Protein AF-A0AAW5XSV8-F1 (afdb_monomer_lite)

Secondary structure (DSSP, 8-state):
---------HHHHHHHHHHHHHHHHHHHHHH-SS--HHHHHHHHHHHHHHHHHHHHHHHH---HHHHHHHHHTSPPHHHHHHHHHTHHHHHTT-HHHHHHHHHHHHHHHHHHHHHHHHHHHHHHHHHHT-----

Foldseek 3Di:
DDPPQQDDDPLLVVLLVLLVQLVVLVVVCVVDPDDDVVSVVSNVVSLVVNLVSLVVCCVVPPQVLLVVLSVQLDDDPVLVVLCVVCVVVVVVVDVVSVVSVVVSVVSNVVSSVSNSVVSVVCNVCSSVVNHPDD

Sequence (134 aa):
MTNQTVKLTTQENKLRELCSILTNLKIVQAELPSEVAELEDAIKSTTGLIFEEVLPLKYECSDSVILDCIADLSPTEEETKYMLAHGDDLENKTPDAMNHFNLMHDRITQSIDDFLVEYEGYCVDKLEGNLRIG

pLDDT: mean 86.5, std 11.08, range [41.19, 97.81]

Radius of gyration: 17.57 Å; chains: 1; bounding box: 46×33×49 Å

Structure (mmCIF, N/CA/C/O backbone):
data_AF-A0AAW5XSV8-F1
#
_entry.id   AF-A0AAW5XSV8-F1
#
loop_
_atom_site.group_PDB
_atom_site.id
_atom_site.type_symbol
_atom_site.label_atom_id
_atom_site.label_alt_id
_atom_site.label_comp_id
_atom_site.label_asym_id
_atom_site.label_entity_id
_atom_site.label_seq_id
_atom_site.pdbx_PDB_ins_code
_atom_site.Cartn_x
_atom_site.Cartn_y
_atom_site.Cartn_z
_atom_site.occupancy
_atom_site.B_iso_or_equiv
_atom_site.auth_seq_id
_atom_site.auth_comp_id
_atom_site.auth_asym_id
_atom_site.auth_atom_id
_atom_site.pdbx_PDB_model_num
ATOM 1 N N . MET A 1 1 ? -23.731 0.338 29.673 1.00 41.22 1 MET A N 1
ATOM 2 C CA . MET A 1 1 ? -22.530 -0.048 28.910 1.00 41.22 1 MET A CA 1
ATOM 3 C C . MET A 1 1 ? -21.857 1.246 28.513 1.00 41.22 1 MET A C 1
ATOM 5 O O . MET A 1 1 ? -22.513 2.093 27.924 1.00 41.22 1 MET A O 1
ATOM 9 N N . THR A 1 2 ? -20.642 1.491 28.990 1.00 41.19 2 THR A N 1
ATOM 10 C CA . THR A 1 2 ? -19.893 2.703 28.647 1.00 41.19 2 THR A CA 1
ATOM 11 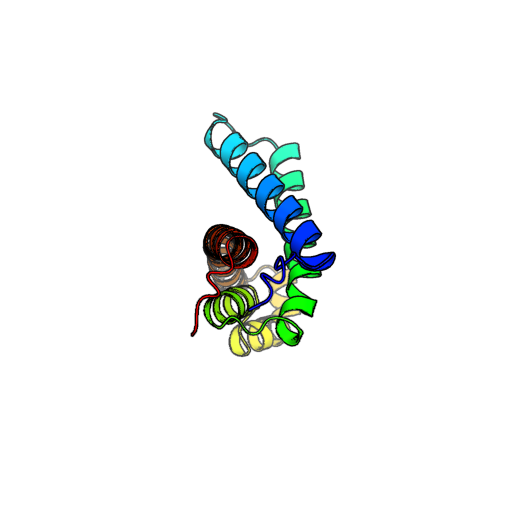C C . THR A 1 2 ? -19.551 2.643 27.166 1.00 41.19 2 THR A C 1
ATOM 13 O O . THR A 1 2 ? -18.829 1.733 26.769 1.00 41.19 2 THR A O 1
ATOM 16 N N . ASN A 1 3 ? -20.068 3.588 26.376 1.00 45.84 3 ASN A N 1
ATOM 17 C CA . ASN A 1 3 ? -19.559 3.890 25.040 1.00 45.84 3 ASN A CA 1
ATOM 18 C C . ASN A 1 3 ? -18.086 4.282 25.199 1.00 45.84 3 ASN A C 1
ATOM 20 O O . ASN A 1 3 ? -17.769 5.449 25.430 1.00 45.84 3 ASN A O 1
ATOM 24 N N . GLN A 1 4 ? -17.185 3.301 25.172 1.00 52.31 4 GLN A N 1
ATOM 25 C CA . GLN A 1 4 ? -15.776 3.577 24.973 1.00 52.31 4 GLN A CA 1
ATOM 26 C C . GLN A 1 4 ? -15.673 4.100 23.550 1.00 52.31 4 GLN A C 1
ATOM 28 O O . GLN A 1 4 ? -15.924 3.370 22.599 1.00 52.31 4 GLN A O 1
ATOM 33 N N . THR A 1 5 ? -15.384 5.391 23.414 1.00 55.69 5 THR A N 1
ATOM 34 C CA . THR A 1 5 ? -15.010 5.977 22.132 1.00 55.69 5 THR A CA 1
ATOM 35 C C . THR A 1 5 ? -13.781 5.218 21.652 1.00 55.69 5 THR A C 1
ATOM 37 O O . THR A 1 5 ? -12.691 5.405 22.198 1.00 55.69 5 THR A O 1
ATOM 40 N N . VAL A 1 6 ? -13.967 4.306 20.701 1.00 72.88 6 VAL A N 1
ATOM 41 C CA . VAL A 1 6 ? -12.860 3.598 20.073 1.00 72.88 6 VAL A CA 1
ATOM 42 C C . VAL A 1 6 ? -12.097 4.646 19.269 1.00 72.88 6 VAL A C 1
ATOM 44 O O . VAL A 1 6 ? -12.670 5.383 18.469 1.00 72.88 6 VAL A O 1
ATOM 47 N N . LYS A 1 7 ? -10.813 4.808 19.582 1.00 83.56 7 LYS A N 1
ATOM 48 C CA . LYS A 1 7 ? -9.927 5.762 18.914 1.00 83.56 7 LYS A CA 1
ATOM 49 C C . LYS A 1 7 ? -8.893 4.986 18.119 1.00 83.56 7 LYS A C 1
ATOM 51 O O . LYS A 1 7 ? -8.454 3.924 18.557 1.00 83.56 7 LYS A O 1
ATOM 56 N N . LEU A 1 8 ? -8.493 5.556 16.990 1.00 87.06 8 LEU A N 1
ATOM 57 C CA . LEU A 1 8 ? -7.317 5.099 16.264 1.00 87.06 8 LEU A CA 1
ATOM 58 C C . LEU A 1 8 ? -6.065 5.325 17.121 1.00 87.06 8 LEU A C 1
ATOM 60 O O . LEU A 1 8 ? -5.958 6.345 17.815 1.00 87.06 8 LEU A O 1
ATOM 64 N N . THR A 1 9 ? -5.122 4.389 17.070 1.00 88.62 9 THR A N 1
ATOM 65 C CA . THR A 1 9 ? -3.791 4.568 17.660 1.00 88.62 9 THR A CA 1
ATOM 66 C C . THR A 1 9 ? -3.015 5.654 16.909 1.00 88.62 9 THR A C 1
ATOM 68 O O . THR A 1 9 ? -3.403 6.099 15.826 1.00 88.62 9 THR A O 1
ATOM 71 N N . THR A 1 10 ? -1.900 6.125 17.471 1.00 89.75 10 THR A N 1
ATOM 72 C CA . THR A 1 10 ? -1.024 7.087 16.778 1.00 89.75 10 THR A CA 1
ATOM 73 C C . THR A 1 10 ? -0.548 6.542 15.432 1.00 89.75 10 THR A C 1
ATOM 75 O O . THR A 1 10 ? -0.588 7.260 14.437 1.00 89.75 10 THR A O 1
ATOM 78 N N . GLN A 1 11 ? -0.149 5.270 15.397 1.00 89.88 11 GLN A N 1
ATOM 79 C CA . GLN A 1 11 ? 0.281 4.597 14.176 1.00 89.88 11 GLN A CA 1
ATOM 80 C C . GLN A 1 11 ? -0.864 4.470 13.172 1.00 89.88 11 GLN A C 1
ATOM 82 O O . GLN A 1 11 ? -0.688 4.786 12.001 1.00 89.88 11 GLN A O 1
ATOM 87 N N . GLU A 1 12 ? -2.064 4.102 13.629 1.00 90.44 12 GLU A N 1
ATOM 88 C CA . GLU A 1 12 ? -3.212 3.978 12.734 1.00 90.44 12 GLU A CA 1
ATOM 89 C C . GLU A 1 12 ? -3.604 5.310 12.092 1.00 90.44 12 GLU A C 1
ATOM 91 O O . GLU A 1 12 ? -3.940 5.345 10.909 1.00 90.44 12 GLU A O 1
ATOM 96 N N . ASN A 1 13 ? -3.531 6.407 12.856 1.00 91.69 13 ASN A N 1
ATOM 97 C CA . ASN A 1 13 ? -3.750 7.752 12.325 1.00 91.69 13 ASN A CA 1
ATOM 98 C C . ASN A 1 13 ? -2.682 8.128 11.295 1.00 91.69 13 ASN A C 1
ATOM 100 O O . ASN A 1 13 ? -3.031 8.609 10.221 1.00 91.69 13 ASN A O 1
ATOM 104 N N . LYS A 1 14 ? -1.402 7.873 11.592 1.00 94.00 14 LYS A N 1
ATOM 105 C CA . LYS A 1 14 ? -0.302 8.158 10.664 1.00 94.00 14 LYS A CA 1
ATOM 106 C C . LYS A 1 14 ? -0.465 7.385 9.357 1.00 94.00 14 LYS A C 1
ATOM 108 O O . LYS A 1 14 ? -0.358 7.966 8.281 1.00 94.00 14 LYS A O 1
ATOM 113 N N . LEU A 1 15 ? -0.785 6.097 9.443 1.00 94.12 15 LEU A N 1
ATOM 114 C CA . LEU A 1 15 ? -1.017 5.278 8.262 1.00 94.12 15 LEU A CA 1
ATOM 115 C C . LEU A 1 15 ? -2.253 5.742 7.484 1.00 94.12 15 LEU A C 1
ATOM 117 O O . LEU A 1 15 ? -2.201 5.847 6.266 1.00 94.12 15 LEU A O 1
ATOM 121 N N . ARG A 1 16 ? -3.336 6.118 8.173 1.00 94.12 16 ARG A N 1
ATOM 122 C CA . ARG A 1 16 ? -4.536 6.669 7.528 1.00 94.12 16 ARG A CA 1
ATOM 123 C C . ARG A 1 16 ? -4.235 7.956 6.755 1.00 94.12 16 ARG A C 1
ATOM 125 O O . ARG A 1 16 ? -4.754 8.141 5.657 1.00 94.12 16 ARG A O 1
ATOM 132 N N . GLU A 1 17 ? -3.410 8.840 7.312 1.00 96.12 17 GLU A N 1
ATOM 133 C CA . GLU A 1 17 ? -2.956 10.056 6.627 1.00 96.12 17 GLU A CA 1
ATOM 134 C C . GLU A 1 17 ? -2.135 9.720 5.376 1.00 96.12 17 GLU A C 1
ATOM 136 O O . GLU A 1 17 ? -2.396 10.279 4.311 1.00 96.12 17 GLU A O 1
ATOM 141 N N . LEU A 1 18 ? -1.199 8.771 5.471 1.00 97.31 18 LEU A N 1
ATOM 142 C CA . LEU A 1 18 ? -0.401 8.316 4.330 1.00 97.31 18 LEU A CA 1
ATOM 143 C C . LEU A 1 18 ? -1.260 7.678 3.231 1.00 97.31 18 LEU A C 1
ATOM 145 O O . LEU A 1 18 ? -1.073 8.010 2.062 1.00 97.31 18 LEU A O 1
ATOM 149 N N . CYS A 1 19 ? -2.230 6.830 3.588 1.00 96.38 19 CYS A N 1
ATOM 150 C CA . CYS A 1 19 ? -3.174 6.249 2.632 1.00 96.38 19 CYS A CA 1
ATOM 151 C C . CYS A 1 19 ? -3.969 7.343 1.909 1.00 96.38 19 CYS A C 1
ATOM 153 O O . CYS A 1 19 ? -4.061 7.331 0.686 1.00 96.38 19 CYS A O 1
ATOM 155 N N . SER A 1 20 ? -4.470 8.344 2.642 1.00 96.31 20 SER A N 1
ATOM 156 C CA . SER A 1 20 ? -5.169 9.491 2.048 1.00 96.31 20 SER A CA 1
ATOM 157 C C . SER A 1 20 ? -4.278 10.285 1.085 1.00 96.31 20 SER A C 1
ATOM 159 O O . SER A 1 20 ? -4.715 10.663 -0.003 1.00 96.31 20 SER A O 1
ATOM 161 N N . ILE A 1 21 ? -3.009 10.513 1.442 1.00 97.81 21 ILE A N 1
ATOM 162 C CA . ILE A 1 21 ? -2.041 11.171 0.554 1.00 97.81 21 ILE A CA 1
ATOM 163 C C . ILE A 1 21 ? -1.839 10.342 -0.718 1.00 97.81 21 ILE A C 1
ATOM 165 O O . ILE A 1 21 ? -1.961 10.893 -1.810 1.00 97.81 21 ILE A O 1
ATOM 169 N N . LEU A 1 22 ? -1.583 9.035 -0.597 1.00 97.50 22 LEU A N 1
ATOM 170 C CA . LEU A 1 22 ? -1.340 8.171 -1.752 1.00 97.50 22 LEU A CA 1
ATOM 171 C C . LEU A 1 22 ? -2.554 8.112 -2.685 1.00 97.50 22 LEU A C 1
ATOM 173 O O . LEU A 1 22 ? -2.390 8.278 -3.893 1.00 97.50 22 LEU A O 1
ATOM 177 N N . THR A 1 23 ? -3.764 7.958 -2.141 1.00 96.38 23 THR A N 1
ATOM 178 C CA . THR A 1 23 ? -5.007 7.981 -2.925 1.00 96.38 23 THR A CA 1
ATOM 179 C C . THR A 1 23 ? -5.137 9.281 -3.717 1.00 96.38 23 THR A C 1
ATOM 181 O O . THR A 1 23 ? -5.399 9.250 -4.917 1.00 96.38 23 THR A O 1
ATOM 184 N N . ASN A 1 24 ? -4.887 10.433 -3.087 1.00 97.06 24 ASN A N 1
ATOM 185 C CA . ASN A 1 24 ? -4.947 11.724 -3.775 1.00 97.06 24 ASN A CA 1
ATOM 186 C C . ASN A 1 24 ? -3.869 11.864 -4.862 1.00 97.06 24 ASN A C 1
ATOM 188 O O . ASN A 1 24 ? -4.160 12.376 -5.941 1.00 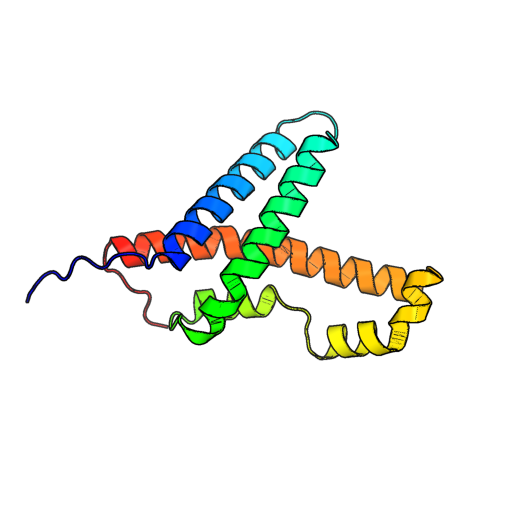97.06 24 ASN A O 1
ATOM 192 N N . LEU A 1 25 ? -2.642 11.394 -4.614 1.00 97.06 25 LEU A N 1
ATOM 193 C CA . LEU A 1 25 ? -1.577 11.402 -5.623 1.00 97.06 25 LEU A CA 1
ATOM 194 C C . LEU A 1 25 ? -1.945 10.531 -6.835 1.00 97.06 25 LEU A C 1
ATOM 196 O O . LEU A 1 25 ? -1.777 10.978 -7.968 1.00 97.06 25 LEU A O 1
ATOM 200 N N . LYS A 1 26 ? -2.503 9.333 -6.610 1.00 94.69 26 LYS A N 1
ATOM 201 C CA . LYS A 1 26 ? -2.972 8.437 -7.681 1.00 94.69 26 LYS A CA 1
ATOM 202 C C . LYS A 1 26 ? -4.143 9.031 -8.473 1.00 94.69 26 LYS A C 1
ATOM 204 O O . LYS A 1 26 ? -4.178 8.894 -9.693 1.00 94.69 26 LYS A O 1
ATOM 209 N N . ILE A 1 27 ? -5.063 9.746 -7.818 1.00 95.62 27 ILE A N 1
ATOM 210 C CA . ILE A 1 27 ? -6.134 10.490 -8.506 1.00 95.62 27 ILE A CA 1
ATOM 211 C C . ILE A 1 27 ? -5.533 11.549 -9.436 1.00 95.62 27 ILE A C 1
ATOM 213 O O . ILE A 1 27 ? -5.866 11.581 -10.617 1.00 95.62 27 ILE A O 1
ATOM 217 N N . VAL A 1 28 ? -4.601 12.368 -8.936 1.00 96.50 28 VAL A N 1
ATOM 218 C CA . VAL A 1 28 ? -3.924 13.383 -9.760 1.00 96.50 28 VAL A CA 1
ATOM 219 C C . VAL A 1 28 ? -3.179 12.733 -10.928 1.00 96.50 28 VAL A C 1
ATOM 221 O O . VAL A 1 28 ? -3.247 13.236 -12.045 1.00 96.50 28 VAL A O 1
ATOM 224 N N . GLN A 1 29 ? -2.507 11.601 -10.704 1.00 95.62 29 GLN A N 1
ATOM 225 C CA . GLN A 1 29 ? -1.806 10.855 -11.754 1.00 95.62 29 GLN A CA 1
ATOM 226 C C . GLN A 1 29 ? -2.764 10.415 -12.868 1.00 95.62 29 GLN A C 1
ATOM 228 O O . GLN A 1 29 ? -2.453 10.598 -14.042 1.00 95.62 29 GLN A O 1
ATOM 233 N N . ALA A 1 30 ? -3.943 9.898 -12.510 1.00 93.62 30 ALA A N 1
ATOM 234 C CA . ALA A 1 30 ? -4.958 9.455 -13.465 1.00 93.62 30 ALA A CA 1
ATOM 235 C C . ALA A 1 30 ? -5.592 10.606 -14.271 1.00 93.62 30 ALA A C 1
ATOM 237 O O . ALA A 1 30 ? -6.082 10.390 -15.381 1.00 93.62 30 ALA A O 1
ATOM 238 N N . GLU A 1 31 ? -5.595 11.824 -13.728 1.00 95.56 31 GLU A N 1
ATOM 239 C CA . GLU A 1 31 ? -6.138 13.018 -14.386 1.00 95.56 31 GLU A CA 1
ATOM 240 C C . GLU A 1 31 ? -5.131 13.712 -15.319 1.00 95.56 31 GLU A C 1
ATOM 242 O O . GLU A 1 31 ? -5.521 14.550 -16.141 1.00 95.56 31 GLU A O 1
ATOM 247 N N . LEU A 1 32 ? -3.839 13.382 -15.220 1.00 93.31 32 LEU A N 1
ATOM 248 C CA . LEU A 1 32 ? -2.795 14.008 -16.024 1.00 93.31 32 LEU A CA 1
ATOM 249 C C . LEU A 1 32 ? -2.651 13.346 -17.407 1.00 93.31 32 LEU A C 1
ATOM 251 O O . LEU A 1 32 ? -2.644 12.124 -17.531 1.00 93.31 32 LEU A O 1
ATOM 255 N N . PRO A 1 33 ? -2.470 14.140 -18.480 1.00 88.44 33 PRO A N 1
ATOM 256 C CA . PRO A 1 33 ? -2.344 13.621 -19.845 1.00 88.44 33 PRO A CA 1
ATOM 257 C C . PRO A 1 33 ? -0.970 13.001 -20.149 1.00 88.44 33 PRO A C 1
ATOM 259 O O . PRO A 1 33 ? -0.776 12.432 -21.223 1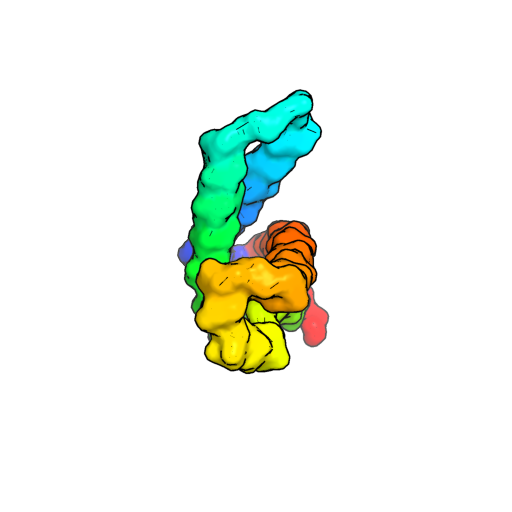.00 88.44 33 PRO A O 1
ATOM 262 N N . SER A 1 34 ? 0.000 13.166 -19.252 1.00 90.25 34 SER A N 1
ATOM 263 C CA . SER A 1 34 ? 1.372 12.683 -19.395 1.00 90.25 34 SER A CA 1
ATOM 264 C C . SER A 1 34 ? 1.992 12.439 -18.025 1.00 90.25 34 SER A C 1
ATOM 266 O O . SER A 1 34 ? 1.666 13.147 -17.073 1.00 90.25 34 SER A O 1
ATOM 268 N N . GLU A 1 35 ? 2.938 11.506 -17.961 1.00 91.00 35 GLU A N 1
ATOM 269 C CA . GLU A 1 35 ? 3.726 11.230 -16.759 1.00 91.00 35 GLU A CA 1
ATOM 270 C C . GLU A 1 35 ? 4.484 12.477 -16.276 1.00 91.00 35 GLU A C 1
ATOM 272 O O . GLU A 1 35 ? 5.056 13.233 -17.069 1.00 91.00 35 GLU A O 1
ATOM 277 N N . VAL A 1 36 ? 4.495 12.678 -14.956 1.00 95.19 36 VAL A N 1
ATOM 278 C CA . VAL A 1 36 ? 5.211 13.765 -14.274 1.00 95.19 36 VAL A CA 1
ATOM 279 C C . VAL A 1 36 ? 6.161 13.134 -13.264 1.00 95.19 36 VAL A C 1
ATOM 281 O O . VAL A 1 36 ? 5.716 12.505 -12.308 1.00 95.19 36 VAL A O 1
ATOM 284 N N . ALA A 1 37 ? 7.470 13.298 -13.467 1.00 94.81 37 ALA A N 1
ATOM 285 C CA . ALA A 1 37 ? 8.495 12.613 -12.676 1.00 94.81 37 ALA A CA 1
ATOM 286 C C . ALA A 1 37 ? 8.381 12.904 -11.171 1.00 94.81 37 ALA A C 1
ATOM 288 O O . ALA A 1 37 ? 8.480 11.994 -10.354 1.00 94.81 37 ALA A O 1
ATOM 289 N N . GLU A 1 38 ? 8.097 14.153 -10.796 1.00 95.69 38 GLU A N 1
ATOM 290 C CA . GLU A 1 38 ? 7.925 14.543 -9.396 1.00 95.69 38 GLU A CA 1
ATOM 291 C C . GLU A 1 38 ? 6.713 13.863 -8.741 1.00 95.69 38 GLU A C 1
ATOM 293 O O . GLU A 1 38 ? 6.735 13.587 -7.541 1.00 95.69 38 GLU A O 1
ATOM 298 N N . LEU A 1 39 ? 5.662 13.579 -9.518 1.00 95.94 39 LEU A N 1
ATOM 299 C CA . LEU A 1 39 ? 4.485 12.858 -9.040 1.00 95.94 39 LEU A CA 1
ATOM 300 C C . LEU A 1 39 ? 4.789 11.369 -8.853 1.00 95.94 39 LEU A C 1
ATOM 302 O O . LEU A 1 39 ? 4.424 10.808 -7.822 1.00 95.94 39 LEU A O 1
ATOM 306 N N . GLU A 1 40 ? 5.503 10.753 -9.797 1.00 94.62 40 GLU A N 1
ATOM 307 C CA . GLU A 1 40 ? 5.975 9.367 -9.671 1.00 94.62 40 GLU A CA 1
ATOM 308 C C . GLU A 1 40 ? 6.845 9.182 -8.425 1.00 94.62 40 GLU A C 1
ATOM 310 O O . GLU A 1 40 ? 6.668 8.233 -7.660 1.00 94.62 40 GLU A O 1
ATOM 315 N N . ASP A 1 41 ? 7.769 10.112 -8.187 1.00 95.69 41 ASP A N 1
ATOM 316 C CA . ASP A 1 41 ? 8.644 10.077 -7.018 1.00 95.69 41 ASP A CA 1
ATOM 317 C C . ASP A 1 41 ? 7.858 10.282 -5.716 1.00 95.69 41 ASP A C 1
ATOM 319 O O . ASP A 1 41 ? 8.131 9.607 -4.719 1.00 95.69 41 ASP A O 1
ATOM 323 N N . ALA A 1 42 ? 6.841 11.151 -5.716 1.00 97.06 42 ALA A N 1
ATOM 324 C CA . ALA A 1 42 ? 5.945 11.320 -4.574 1.00 97.06 42 ALA A CA 1
ATOM 325 C C . ALA A 1 42 ? 5.146 10.039 -4.282 1.00 97.06 42 ALA A C 1
ATOM 327 O O . ALA A 1 42 ? 5.111 9.601 -3.133 1.00 97.06 42 ALA A O 1
ATOM 328 N N . ILE A 1 43 ? 4.572 9.399 -5.307 1.00 95.50 43 ILE A N 1
ATOM 329 C CA . ILE A 1 43 ? 3.836 8.131 -5.186 1.00 95.50 43 ILE A CA 1
ATOM 330 C C . ILE A 1 43 ? 4.743 7.038 -4.618 1.00 95.50 43 ILE A C 1
ATOM 332 O O . ILE A 1 43 ? 4.372 6.376 -3.646 1.00 95.50 43 ILE A O 1
ATOM 336 N N . LYS A 1 44 ? 5.953 6.878 -5.167 1.00 93.31 44 LYS A N 1
ATOM 337 C CA . LYS A 1 44 ? 6.940 5.901 -4.679 1.00 93.31 44 LYS A CA 1
ATOM 338 C C . LYS A 1 44 ? 7.334 6.170 -3.231 1.00 93.31 44 LYS A C 1
ATOM 340 O O . LYS A 1 44 ? 7.353 5.247 -2.421 1.00 93.31 44 LYS A O 1
ATOM 345 N N . SER A 1 45 ? 7.606 7.429 -2.893 1.00 95.69 45 SER A N 1
ATOM 346 C CA . SER A 1 45 ? 7.977 7.843 -1.538 1.00 95.69 45 SER A CA 1
ATOM 347 C C . SER A 1 45 ? 6.857 7.565 -0.532 1.00 95.69 45 SER A C 1
ATOM 349 O O . SER A 1 45 ? 7.092 6.923 0.491 1.00 95.69 45 SER A O 1
ATOM 351 N N . THR A 1 46 ? 5.616 7.962 -0.834 1.00 96.81 46 THR A N 1
ATOM 352 C CA . THR A 1 46 ? 4.464 7.691 0.041 1.00 96.81 46 THR A CA 1
ATOM 353 C C . THR A 1 46 ? 4.192 6.194 0.175 1.00 96.81 46 THR A C 1
ATOM 355 O O . THR A 1 46 ? 3.931 5.729 1.281 1.00 96.81 46 THR A O 1
ATOM 358 N N . THR A 1 47 ? 4.321 5.426 -0.908 1.00 94.00 47 THR A N 1
ATOM 359 C CA . THR A 1 47 ? 4.195 3.961 -0.872 1.00 94.00 47 THR A CA 1
ATOM 360 C C . THR A 1 47 ? 5.250 3.337 0.051 1.00 94.00 47 THR A C 1
ATOM 362 O O . THR A 1 47 ? 4.920 2.498 0.885 1.00 94.00 47 THR A O 1
ATOM 365 N N . GLY A 1 48 ? 6.505 3.798 -0.021 1.00 92.44 48 GLY A N 1
ATOM 366 C CA . GLY A 1 48 ? 7.572 3.384 0.897 1.00 92.44 48 GLY A CA 1
ATOM 367 C C . GLY A 1 48 ? 7.245 3.668 2.366 1.00 92.44 48 GLY A C 1
ATOM 368 O O . GLY A 1 48 ? 7.366 2.780 3.207 1.00 92.44 48 GLY A O 1
ATOM 369 N N . LEU A 1 49 ? 6.754 4.874 2.668 1.00 95.31 49 LEU A N 1
ATOM 370 C CA . LEU A 1 49 ? 6.335 5.250 4.025 1.00 95.31 49 LEU A CA 1
ATOM 371 C C . LEU A 1 49 ? 5.166 4.395 4.536 1.00 95.31 49 LEU A C 1
ATOM 373 O O . LEU A 1 49 ? 5.121 4.070 5.720 1.00 95.31 49 LEU A O 1
ATOM 377 N N . ILE A 1 50 ? 4.231 4.006 3.664 1.00 94.38 50 ILE A N 1
ATOM 378 C CA . ILE A 1 50 ? 3.149 3.081 4.029 1.00 94.38 50 ILE A CA 1
ATOM 379 C C . ILE A 1 50 ? 3.724 1.729 4.449 1.00 94.38 50 ILE A C 1
ATOM 381 O O . ILE A 1 50 ? 3.343 1.223 5.501 1.00 94.38 50 ILE A O 1
ATOM 385 N N . PHE A 1 51 ? 4.670 1.164 3.693 1.00 91.25 51 PHE A N 1
ATOM 386 C CA . PHE A 1 51 ? 5.292 -0.110 4.065 1.00 91.25 51 PHE A CA 1
ATOM 387 C C . PHE A 1 51 ? 5.989 -0.052 5.433 1.00 91.25 51 PHE A C 1
ATOM 389 O O . PHE A 1 51 ? 5.873 -0.997 6.217 1.00 91.25 51 PHE A O 1
ATOM 396 N N . GLU A 1 52 ? 6.666 1.056 5.750 1.00 90.69 52 GLU A N 1
ATOM 397 C CA . GLU A 1 52 ? 7.292 1.262 7.063 1.00 90.69 52 GLU A CA 1
ATOM 398 C C . GLU A 1 52 ? 6.261 1.257 8.205 1.00 90.69 52 GLU A C 1
ATOM 400 O O . GLU A 1 52 ? 6.490 0.636 9.244 1.00 90.69 52 GLU A O 1
ATOM 405 N N . GLU A 1 53 ? 5.109 1.902 8.004 1.00 91.62 53 GLU A N 1
ATOM 406 C CA . GLU A 1 53 ? 4.040 2.001 9.007 1.00 91.62 53 GLU A CA 1
ATOM 407 C C . GLU A 1 53 ? 3.140 0.763 9.081 1.00 91.62 53 GLU A C 1
ATOM 409 O O . GLU A 1 53 ? 2.494 0.526 10.101 1.00 91.62 53 GLU A O 1
ATOM 414 N N . VAL A 1 54 ? 3.091 -0.049 8.028 1.00 90.62 54 VAL A N 1
ATOM 415 C CA . VAL A 1 54 ? 2.323 -1.298 7.997 1.00 90.62 54 VAL A CA 1
ATOM 416 C C . VAL A 1 54 ? 3.011 -2.397 8.808 1.00 90.62 54 VAL A C 1
ATOM 418 O O . VAL A 1 54 ? 2.342 -3.187 9.477 1.00 90.62 54 VAL A O 1
ATOM 421 N N . LEU A 1 55 ? 4.346 -2.452 8.794 1.00 85.12 55 LEU A N 1
ATOM 422 C CA . LEU A 1 55 ? 5.092 -3.552 9.407 1.00 85.12 55 LEU A CA 1
ATOM 423 C C . LEU A 1 55 ? 4.757 -3.787 10.897 1.00 85.12 55 LEU A C 1
ATOM 425 O O . LEU A 1 55 ? 4.565 -4.949 11.271 1.00 85.12 55 LEU A O 1
ATOM 429 N N . PRO A 1 56 ? 4.641 -2.759 11.762 1.00 85.38 56 PRO A N 1
ATOM 430 C CA . PRO A 1 56 ? 4.280 -2.988 13.156 1.00 85.38 56 PRO A CA 1
ATOM 431 C C . PRO A 1 56 ? 2.808 -3.402 13.331 1.00 85.38 56 PRO A C 1
ATOM 433 O O . PRO A 1 56 ? 2.507 -4.165 14.249 1.00 85.38 56 PRO A O 1
ATOM 436 N N . LEU A 1 57 ? 1.898 -3.012 12.421 1.00 82.94 57 LEU A N 1
ATOM 437 C CA . LEU A 1 57 ? 0.483 -3.407 12.500 1.00 82.94 57 LEU A CA 1
ATOM 438 C C . LEU A 1 57 ? 0.280 -4.916 12.387 1.00 82.94 57 LEU A C 1
ATOM 440 O O . LEU A 1 57 ? -0.661 -5.433 12.980 1.00 82.94 57 LEU A O 1
ATOM 444 N N . LYS A 1 58 ? 1.177 -5.644 11.717 1.00 83.31 58 LYS A N 1
ATOM 445 C CA . LYS A 1 58 ? 1.138 -7.115 11.674 1.00 83.31 58 LYS A CA 1
ATOM 446 C C . LYS A 1 58 ? 1.135 -7.761 13.068 1.00 83.31 58 LYS A C 1
ATOM 448 O O . LYS A 1 58 ? 0.651 -8.878 13.226 1.00 83.31 58 LYS A O 1
ATOM 453 N N . TYR A 1 59 ? 1.699 -7.083 14.066 1.00 82.69 59 TYR A N 1
ATOM 454 C CA . TYR A 1 59 ? 1.797 -7.579 15.440 1.00 82.69 59 TYR A CA 1
ATOM 455 C C . TYR A 1 59 ? 0.766 -6.951 16.386 1.00 82.69 59 TYR A C 1
ATOM 457 O O . TYR A 1 59 ? 0.578 -7.452 17.494 1.00 82.69 59 TYR A O 1
ATOM 465 N N . GLU A 1 60 ? 0.118 -5.862 15.970 1.00 79.38 60 GLU A N 1
ATOM 466 C CA . GLU A 1 60 ? -0.785 -5.061 16.807 1.00 79.38 60 GLU A CA 1
ATOM 467 C C . GLU A 1 60 ? -2.254 -5.151 16.375 1.00 79.38 60 GLU A C 1
ATOM 469 O O . GLU A 1 60 ? -3.154 -4.985 17.200 1.00 79.38 60 GLU A O 1
ATOM 474 N N . CYS A 1 61 ? -2.506 -5.416 15.093 1.00 79.31 61 CYS A N 1
ATOM 475 C CA . CYS A 1 61 ? -3.842 -5.548 14.534 1.00 79.31 61 CYS A CA 1
ATOM 476 C C . CYS A 1 61 ? -4.389 -6.962 14.768 1.00 79.31 61 CYS A C 1
ATOM 478 O O . CYS A 1 61 ? -3.662 -7.952 14.695 1.00 79.31 61 CYS A O 1
ATOM 480 N N . SER A 1 62 ? -5.688 -7.053 15.047 1.00 77.44 62 SER A N 1
ATOM 481 C CA . SER A 1 62 ? -6.416 -8.318 15.199 1.00 77.44 62 SER A CA 1
ATOM 482 C C . SER A 1 62 ? -7.470 -8.536 14.113 1.00 77.44 62 SER A C 1
ATOM 484 O O . SER A 1 62 ? -8.155 -9.554 14.137 1.00 77.44 62 SER A O 1
ATOM 486 N N . ASP A 1 63 ? -7.651 -7.567 13.215 1.00 84.81 63 ASP A N 1
ATOM 487 C CA . ASP A 1 63 ? -8.604 -7.652 12.112 1.00 84.81 63 ASP A CA 1
ATOM 488 C C . ASP A 1 63 ? -8.008 -8.520 11.000 1.00 84.81 63 ASP A C 1
ATOM 490 O O . ASP A 1 63 ? -6.956 -8.191 10.448 1.00 84.81 63 ASP A O 1
ATOM 494 N N . SER A 1 64 ? -8.652 -9.649 10.698 1.00 84.31 64 SER A N 1
ATOM 495 C CA . SER A 1 64 ? -8.132 -10.612 9.727 1.00 84.31 64 SER A CA 1
ATOM 496 C C . SER A 1 64 ? -8.075 -10.049 8.312 1.00 84.31 64 SER A C 1
ATOM 498 O O . SER A 1 64 ? -7.128 -10.355 7.602 1.00 84.31 64 SER A O 1
ATOM 500 N N . VAL A 1 65 ? -9.025 -9.192 7.919 1.00 86.00 65 VAL A N 1
ATOM 501 C CA . VAL A 1 65 ? -9.047 -8.593 6.576 1.00 86.00 65 VAL A CA 1
ATOM 502 C C . VAL A 1 65 ? -7.821 -7.709 6.397 1.00 86.00 65 VAL A C 1
ATOM 504 O O . VAL A 1 65 ? -7.093 -7.838 5.418 1.00 86.00 65 VAL A O 1
ATOM 507 N N . ILE A 1 66 ? -7.532 -6.864 7.389 1.00 87.88 66 ILE A N 1
ATOM 508 C CA . ILE A 1 66 ? -6.337 -6.018 7.348 1.00 87.88 66 ILE A CA 1
ATOM 509 C C . ILE A 1 66 ? -5.061 -6.851 7.419 1.00 87.88 66 ILE A C 1
ATOM 511 O O . ILE A 1 66 ? -4.117 -6.561 6.691 1.00 87.88 66 ILE A O 1
ATOM 515 N N . LEU A 1 67 ? -5.007 -7.887 8.257 1.00 89.12 67 LEU A N 1
ATOM 516 C CA . LEU A 1 67 ? -3.835 -8.763 8.327 1.00 89.12 67 LEU A CA 1
ATOM 517 C C . LEU A 1 67 ? -3.571 -9.503 7.007 1.00 89.12 67 LEU A C 1
ATOM 519 O O . LEU A 1 67 ? -2.404 -9.635 6.635 1.00 89.12 67 LEU A O 1
ATOM 523 N N . ASP A 1 68 ? -4.617 -9.929 6.298 1.00 89.00 68 ASP A N 1
ATOM 524 C CA . ASP A 1 68 ? -4.509 -10.555 4.978 1.00 89.00 68 ASP A CA 1
ATOM 525 C C . ASP A 1 68 ? -3.965 -9.551 3.949 1.00 89.00 68 ASP A C 1
ATOM 527 O O . ASP A 1 68 ? -2.955 -9.827 3.301 1.00 89.00 68 ASP A O 1
ATOM 531 N N . CYS A 1 69 ? -4.511 -8.329 3.892 1.00 88.75 69 CYS A N 1
ATOM 532 C CA . CYS A 1 69 ? -3.975 -7.285 3.012 1.00 88.75 69 CYS A CA 1
ATOM 533 C C . CYS A 1 69 ? -2.508 -6.944 3.338 1.00 88.75 69 CYS A C 1
ATOM 535 O O . CYS A 1 69 ? -1.694 -6.753 2.439 1.00 88.75 69 CYS A O 1
ATOM 537 N N . ILE A 1 70 ? -2.130 -6.898 4.621 1.00 89.38 70 ILE A N 1
ATOM 538 C CA . ILE A 1 70 ? -0.735 -6.681 5.043 1.00 89.38 70 ILE A CA 1
ATOM 539 C C . ILE A 1 70 ? 0.172 -7.838 4.602 1.00 89.38 70 ILE A C 1
ATOM 541 O O . ILE A 1 70 ? 1.336 -7.616 4.256 1.00 89.38 70 ILE A O 1
ATOM 545 N N . ALA A 1 71 ? -0.324 -9.076 4.620 1.00 88.69 71 ALA A N 1
ATOM 546 C CA . ALA A 1 71 ? 0.428 -10.221 4.120 1.00 88.69 71 ALA A CA 1
ATOM 547 C C . ALA A 1 71 ? 0.681 -10.093 2.610 1.00 88.69 71 ALA A C 1
ATOM 549 O O . ALA A 1 71 ? 1.813 -10.305 2.169 1.00 88.69 71 ALA A O 1
ATOM 550 N N . ASP A 1 72 ? -0.321 -9.648 1.852 1.00 90.00 72 ASP A N 1
ATOM 551 C CA . ASP A 1 72 ? -0.232 -9.447 0.403 1.00 90.00 72 ASP A CA 1
ATOM 552 C C . ASP A 1 72 ? 0.700 -8.295 -0.001 1.00 90.00 72 ASP A C 1
ATOM 554 O O . ASP A 1 72 ? 1.210 -8.274 -1.124 1.00 90.00 72 ASP A O 1
ATOM 558 N N . LEU A 1 73 ? 0.992 -7.367 0.913 1.00 89.31 73 LEU A N 1
ATOM 559 C CA . LEU A 1 73 ? 1.985 -6.303 0.732 1.00 89.31 73 LEU A CA 1
ATOM 560 C C . LEU A 1 73 ? 3.440 -6.788 0.817 1.00 89.31 73 LEU A C 1
ATOM 562 O O . LEU A 1 73 ? 4.356 -6.055 0.444 1.00 89.31 73 LEU A O 1
ATOM 566 N N . SER A 1 74 ? 3.681 -8.004 1.308 1.00 85.06 74 SER A N 1
ATOM 567 C CA . SER A 1 74 ? 5.028 -8.565 1.434 1.00 85.06 74 SER A CA 1
ATOM 568 C C . SER A 1 74 ? 5.349 -9.516 0.279 1.00 85.06 74 SER A C 1
ATOM 570 O O . SER A 1 74 ? 4.451 -10.201 -0.221 1.00 85.06 74 SER A O 1
ATOM 572 N N . PRO A 1 75 ? 6.623 -9.634 -0.138 1.00 85.88 75 PRO A N 1
ATOM 573 C CA . PRO A 1 75 ? 7.050 -10.746 -0.974 1.00 85.88 75 PRO A CA 1
ATOM 574 C C . PRO A 1 75 ? 6.745 -12.082 -0.289 1.00 85.88 75 PRO A C 1
ATOM 576 O O . PRO A 1 75 ? 6.951 -12.243 0.918 1.00 85.88 75 PRO A O 1
ATOM 579 N N . THR A 1 76 ? 6.282 -13.058 -1.061 1.00 88.31 76 THR A N 1
ATOM 580 C CA . THR A 1 76 ? 6.116 -14.434 -0.592 1.00 88.31 76 THR A CA 1
ATOM 581 C C . THR A 1 76 ? 7.472 -15.047 -0.237 1.00 88.31 76 THR A C 1
ATOM 583 O O . THR A 1 76 ? 8.540 -14.547 -0.605 1.00 88.31 76 THR A O 1
ATOM 586 N N . GLU A 1 77 ? 7.458 -16.172 0.478 1.00 88.25 77 GLU A N 1
ATOM 587 C CA . GLU A 1 77 ? 8.6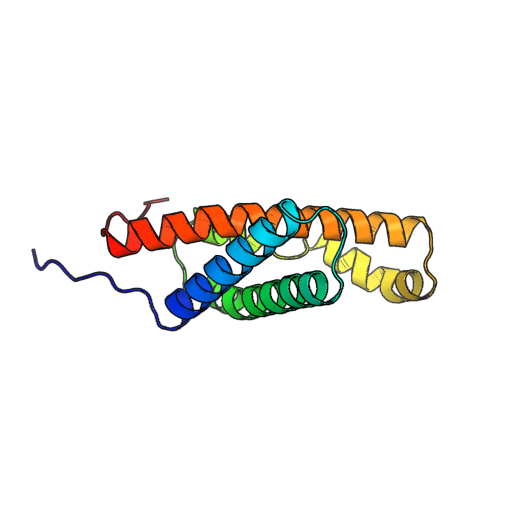93 -16.901 0.782 1.00 88.25 77 GLU A CA 1
ATOM 588 C C . GLU A 1 77 ? 9.411 -17.365 -0.499 1.00 88.25 77 GLU A C 1
ATOM 590 O O . GLU A 1 77 ? 10.639 -17.336 -0.566 1.00 88.25 77 GLU A O 1
ATOM 595 N N . GLU A 1 78 ? 8.657 -17.773 -1.522 1.00 89.25 78 GLU A N 1
ATOM 596 C CA . GLU A 1 78 ? 9.203 -18.185 -2.817 1.00 89.25 78 GLU A CA 1
ATOM 597 C C . GLU A 1 78 ? 9.815 -17.004 -3.574 1.00 89.25 78 GLU A C 1
ATOM 599 O O . GLU A 1 78 ? 10.962 -17.101 -4.006 1.00 89.25 78 GLU A O 1
ATOM 604 N N . GLU A 1 79 ? 9.107 -15.872 -3.643 1.00 87.69 79 GLU A N 1
ATOM 605 C CA . GLU A 1 79 ? 9.623 -14.626 -4.223 1.00 87.69 79 GLU A CA 1
ATOM 606 C C . GLU A 1 79 ? 10.902 -14.192 -3.493 1.00 87.69 79 GLU A C 1
ATOM 608 O O . GLU A 1 79 ? 11.926 -13.953 -4.123 1.00 87.69 79 GLU A O 1
ATOM 613 N N . THR A 1 80 ? 10.910 -14.212 -2.158 1.00 87.00 80 THR A N 1
ATOM 614 C CA . THR A 1 80 ? 12.094 -13.868 -1.353 1.00 87.00 80 THR A CA 1
ATOM 615 C C . THR A 1 80 ? 13.275 -14.796 -1.655 1.00 87.00 80 THR A C 1
ATOM 617 O O . THR A 1 80 ? 14.402 -14.333 -1.842 1.00 87.00 80 THR A O 1
ATOM 620 N N . LYS A 1 81 ? 13.046 -16.114 -1.732 1.00 89.31 81 LYS A N 1
ATOM 621 C CA . LYS A 1 81 ? 14.088 -17.087 -2.102 1.00 89.31 81 LYS A CA 1
ATOM 622 C C . LYS A 1 81 ? 14.609 -16.834 -3.511 1.00 89.31 81 LYS A C 1
ATOM 624 O O . LYS A 1 81 ? 15.818 -16.910 -3.720 1.00 89.31 81 LYS A O 1
ATOM 629 N N . TYR A 1 82 ? 13.722 -16.527 -4.453 1.00 87.94 82 TYR A N 1
ATOM 630 C CA . TYR A 1 82 ? 14.101 -16.213 -5.822 1.00 87.94 82 TYR A CA 1
ATOM 631 C C . TYR A 1 82 ? 14.959 -14.945 -5.879 1.00 87.94 82 TYR A C 1
ATOM 633 O O . TYR A 1 82 ? 16.040 -14.989 -6.463 1.00 87.94 82 TYR A O 1
ATOM 641 N N . MET A 1 83 ? 14.539 -13.866 -5.207 1.00 84.50 83 MET A N 1
ATOM 642 C CA . MET A 1 83 ? 15.285 -12.605 -5.111 1.00 84.50 83 MET A CA 1
ATOM 643 C C . MET A 1 83 ? 16.688 -12.810 -4.530 1.00 84.50 83 MET A C 1
ATOM 645 O O . MET A 1 83 ? 17.653 -12.254 -5.044 1.00 84.50 83 MET A O 1
ATOM 649 N N . LEU A 1 84 ? 16.813 -13.620 -3.474 1.00 87.00 84 LEU A N 1
ATOM 650 C CA . LEU A 1 84 ? 18.105 -13.921 -2.852 1.00 87.00 84 LEU A CA 1
ATOM 651 C C . LEU A 1 84 ? 19.000 -14.785 -3.750 1.00 87.00 84 LEU A C 1
ATOM 653 O O . LEU A 1 84 ? 20.209 -14.578 -3.782 1.00 87.00 84 LEU A O 1
ATOM 657 N N . ALA A 1 85 ? 18.422 -15.751 -4.469 1.00 87.56 85 ALA A N 1
ATOM 658 C CA . ALA A 1 85 ? 19.165 -16.646 -5.354 1.00 87.56 85 ALA A CA 1
ATOM 659 C C . ALA A 1 85 ? 19.603 -15.979 -6.670 1.00 87.56 85 ALA A C 1
ATOM 661 O O . ALA A 1 85 ? 20.613 -16.386 -7.237 1.00 87.56 85 ALA A O 1
ATOM 662 N N . HIS A 1 86 ? 18.867 -14.964 -7.132 1.00 85.06 86 HIS A N 1
ATOM 663 C CA . HIS A 1 86 ? 19.068 -14.291 -8.423 1.00 85.06 86 HIS A CA 1
ATOM 664 C C . HIS A 1 86 ? 19.387 -12.794 -8.256 1.00 85.06 86 HIS A C 1
ATOM 666 O O . HIS A 1 86 ? 19.153 -11.998 -9.165 1.00 85.06 86 HIS A O 1
ATOM 672 N N . GLY A 1 87 ? 19.919 -12.387 -7.097 1.00 78.31 87 GLY A N 1
ATOM 673 C CA . GLY A 1 87 ? 20.302 -10.994 -6.836 1.00 78.31 87 GLY A CA 1
ATOM 674 C C . GLY A 1 87 ? 21.331 -10.472 -7.847 1.00 78.31 87 GLY A C 1
ATOM 675 O O . GLY A 1 87 ? 21.143 -9.401 -8.420 1.00 78.31 87 GLY A O 1
ATOM 676 N N . ASP A 1 88 ? 22.350 -11.280 -8.154 1.00 77.25 88 ASP A N 1
ATOM 677 C CA . ASP A 1 88 ? 23.366 -10.960 -9.168 1.00 77.25 88 ASP A CA 1
ATOM 678 C C . ASP A 1 88 ? 22.767 -10.896 -10.592 1.00 77.25 88 ASP A C 1
ATOM 680 O O . ASP A 1 88 ? 23.241 -10.152 -11.453 1.00 77.25 88 ASP A O 1
ATOM 684 N N . ASP A 1 89 ? 21.694 -11.644 -10.863 1.00 78.56 89 ASP A N 1
ATOM 685 C CA . ASP A 1 89 ? 21.029 -11.657 -12.172 1.00 78.56 89 ASP A CA 1
ATOM 686 C C . ASP A 1 89 ? 20.158 -10.417 -12.399 1.00 78.56 89 ASP A C 1
ATOM 688 O O . ASP A 1 89 ? 19.994 -9.990 -13.546 1.00 78.56 89 ASP A O 1
ATOM 692 N N . LEU A 1 90 ? 19.639 -9.807 -11.324 1.00 68.81 90 LEU A N 1
ATOM 693 C CA . LEU A 1 90 ? 18.979 -8.501 -11.379 1.00 68.81 90 LEU A CA 1
ATOM 694 C C . LEU A 1 90 ? 19.973 -7.413 -11.798 1.00 68.81 90 LEU A C 1
ATOM 696 O O . LEU A 1 90 ? 19.665 -6.606 -12.679 1.00 68.81 90 LEU A O 1
ATOM 700 N N . GLU A 1 91 ? 21.174 -7.413 -11.212 1.00 75.00 91 GLU A N 1
ATOM 701 C CA . GLU A 1 91 ? 22.239 -6.472 -11.583 1.00 75.00 91 GLU A CA 1
ATOM 702 C C . GLU A 1 91 ? 22.666 -6.658 -13.046 1.00 75.00 91 GLU A C 1
ATOM 704 O O . GLU A 1 91 ? 22.833 -5.679 -13.780 1.00 75.00 91 GLU A O 1
ATOM 709 N N . ASN A 1 92 ? 22.752 -7.913 -13.501 1.00 77.19 92 ASN A N 1
ATOM 710 C CA . ASN A 1 92 ? 23.076 -8.268 -14.885 1.00 77.19 92 ASN A CA 1
ATOM 711 C C . ASN A 1 92 ? 21.876 -8.202 -15.852 1.00 77.19 92 ASN A C 1
ATOM 713 O O . ASN A 1 92 ? 22.044 -8.422 -17.054 1.00 77.19 92 ASN A O 1
ATOM 717 N N . LYS A 1 93 ? 20.681 -7.863 -15.349 1.00 75.25 93 LYS A N 1
ATOM 718 C CA . LYS A 1 93 ? 19.427 -7.682 -16.097 1.00 75.25 93 LYS A CA 1
ATOM 719 C C . LYS A 1 93 ? 19.088 -8.847 -17.032 1.00 75.25 93 LYS A C 1
ATOM 721 O O . LYS A 1 93 ? 18.724 -8.623 -18.191 1.00 75.25 93 LYS A O 1
ATOM 726 N N . THR A 1 94 ? 19.201 -10.091 -16.561 1.00 84.94 94 THR A N 1
ATOM 727 C CA . THR A 1 94 ? 18.773 -11.234 -17.384 1.00 84.94 94 THR A CA 1
ATOM 728 C C . THR A 1 94 ? 17.258 -11.146 -17.660 1.00 84.94 94 THR A C 1
ATOM 730 O O . THR A 1 94 ? 16.507 -10.706 -16.784 1.00 84.94 94 THR A O 1
ATOM 733 N N . PRO A 1 95 ? 16.769 -11.521 -18.862 1.00 85.00 95 PRO A N 1
ATOM 734 C CA . PRO A 1 95 ? 15.348 -11.385 -19.196 1.00 85.00 95 PRO A CA 1
ATOM 735 C C . PRO A 1 95 ? 14.413 -12.147 -18.249 1.00 85.00 95 PRO A C 1
ATOM 737 O O . PRO A 1 95 ? 13.366 -11.620 -17.880 1.00 85.00 95 PRO A O 1
ATOM 740 N N . ASP A 1 96 ? 14.806 -13.352 -17.830 1.00 83.00 96 ASP A N 1
ATOM 741 C CA . ASP A 1 96 ? 13.997 -14.203 -16.950 1.00 83.00 96 ASP A CA 1
ATOM 742 C C . ASP A 1 96 ? 13.894 -13.619 -15.540 1.00 83.00 96 ASP A C 1
ATOM 744 O O . ASP A 1 96 ? 12.788 -13.506 -15.005 1.00 83.00 96 ASP A O 1
ATOM 748 N N . ALA A 1 97 ? 15.023 -13.178 -14.970 1.00 83.50 97 ALA A N 1
ATOM 749 C CA . ALA A 1 97 ? 15.028 -12.510 -13.676 1.00 83.50 97 ALA A CA 1
ATOM 750 C C . ALA A 1 97 ? 14.184 -11.234 -13.745 1.00 83.50 97 ALA A C 1
ATOM 752 O O . ALA A 1 97 ? 13.267 -11.066 -12.948 1.00 83.50 97 ALA A O 1
ATOM 753 N N . MET A 1 98 ? 14.415 -10.377 -14.748 1.00 84.81 98 MET A N 1
ATOM 754 C CA . MET A 1 98 ? 13.658 -9.135 -14.938 1.00 84.81 98 MET A CA 1
ATOM 755 C C . MET A 1 98 ? 12.148 -9.385 -15.033 1.00 84.81 98 MET A C 1
ATOM 757 O O . MET A 1 98 ? 11.368 -8.686 -14.394 1.00 84.81 98 MET A O 1
ATOM 761 N N . ASN A 1 99 ? 11.725 -10.402 -15.789 1.00 87.56 99 ASN A N 1
ATOM 762 C CA . ASN A 1 99 ? 10.317 -10.767 -15.885 1.00 87.56 99 ASN A CA 1
ATOM 763 C C . ASN A 1 99 ? 9.745 -11.196 -14.526 1.00 87.56 99 ASN A C 1
ATOM 765 O O . ASN A 1 99 ? 8.657 -10.761 -14.161 1.00 87.56 99 ASN A O 1
ATOM 769 N N . HIS A 1 100 ? 10.479 -12.000 -13.754 1.00 86.44 100 HIS A N 1
ATOM 770 C CA . HIS A 1 100 ? 10.050 -12.404 -12.415 1.00 86.44 100 HIS A CA 1
ATOM 771 C C . HIS A 1 100 ? 9.933 -11.205 -11.457 1.00 86.44 100 HIS A C 1
ATOM 773 O O . HIS A 1 100 ? 8.920 -11.063 -10.774 1.00 86.44 100 HIS A O 1
ATOM 779 N N . PHE A 1 101 ? 10.924 -10.306 -11.444 1.00 86.38 101 PHE A N 1
ATOM 780 C CA . PHE A 1 101 ? 10.891 -9.092 -10.621 1.00 86.38 101 PHE A CA 1
ATOM 781 C C . PHE A 1 101 ? 9.740 -8.156 -11.009 1.00 86.38 101 PHE A C 1
ATOM 783 O O . PHE A 1 101 ? 9.087 -7.612 -10.121 1.00 86.38 101 PHE A O 1
ATOM 790 N N . ASN A 1 102 ? 9.452 -8.007 -12.305 1.00 86.62 102 ASN A N 1
ATOM 791 C CA . ASN A 1 102 ? 8.319 -7.211 -12.780 1.00 86.62 102 ASN A CA 1
ATOM 792 C C . ASN A 1 102 ? 6.981 -7.811 -12.336 1.00 86.62 102 ASN A C 1
ATOM 794 O O . ASN A 1 102 ? 6.139 -7.087 -11.825 1.00 86.62 102 ASN A O 1
ATOM 798 N N . LEU A 1 103 ? 6.801 -9.132 -12.452 1.00 88.81 103 LEU A N 1
ATOM 799 C CA . LEU A 1 103 ? 5.574 -9.798 -11.997 1.00 88.81 103 LEU A CA 1
ATOM 800 C C . LEU A 1 103 ? 5.343 -9.618 -10.490 1.00 88.81 103 LEU A C 1
ATOM 802 O O . LEU A 1 103 ? 4.226 -9.328 -10.065 1.00 88.81 103 LEU A O 1
ATOM 806 N N . MET A 1 104 ? 6.400 -9.754 -9.687 1.00 88.81 104 MET A N 1
ATOM 807 C CA . MET A 1 104 ? 6.341 -9.490 -8.248 1.00 88.81 104 MET A CA 1
ATOM 808 C C . MET A 1 104 ? 6.001 -8.019 -7.965 1.00 88.81 104 MET A C 1
ATOM 810 O O . MET A 1 104 ? 5.168 -7.733 -7.107 1.00 88.81 104 MET A O 1
ATOM 814 N N . HIS A 1 105 ? 6.620 -7.084 -8.692 1.00 85.38 105 HIS A N 1
ATOM 815 C CA . HIS A 1 105 ? 6.337 -5.656 -8.567 1.00 85.38 105 HIS A CA 1
ATOM 816 C C . HIS A 1 105 ? 4.877 -5.332 -8.911 1.00 85.38 105 HIS A C 1
ATOM 818 O O . HIS A 1 105 ? 4.224 -4.614 -8.157 1.00 85.38 105 HIS A O 1
ATOM 824 N N . ASP A 1 106 ? 4.343 -5.883 -10.000 1.00 88.50 106 ASP A N 1
ATOM 825 C CA . ASP A 1 106 ? 2.957 -5.671 -10.424 1.00 88.50 106 ASP A CA 1
ATOM 826 C C . ASP A 1 106 ? 1.970 -6.222 -9.388 1.00 88.50 106 ASP A C 1
ATOM 828 O O . ASP A 1 106 ? 1.007 -5.544 -9.031 1.00 88.50 106 ASP A O 1
ATOM 832 N N . ARG A 1 107 ? 2.245 -7.411 -8.831 1.00 90.38 107 ARG A N 1
ATOM 833 C CA . ARG A 1 107 ? 1.450 -7.987 -7.737 1.00 90.38 107 ARG A CA 1
ATOM 834 C C . ARG A 1 107 ? 1.429 -7.068 -6.517 1.00 90.38 107 ARG A C 1
ATOM 836 O O . ARG A 1 107 ? 0.354 -6.746 -6.031 1.00 90.38 107 ARG A O 1
ATOM 843 N N . ILE A 1 108 ? 2.595 -6.635 -6.036 1.00 88.56 108 ILE A N 1
ATOM 844 C CA . ILE A 1 108 ? 2.703 -5.738 -4.872 1.00 88.56 108 ILE A CA 1
ATOM 845 C C . ILE A 1 108 ? 2.017 -4.392 -5.157 1.00 88.56 108 ILE A C 1
ATOM 847 O O . ILE A 1 108 ? 1.364 -3.831 -4.278 1.00 88.56 108 ILE A O 1
ATOM 851 N N . THR A 1 109 ? 2.120 -3.894 -6.392 1.00 87.38 109 THR A N 1
ATOM 852 C CA . THR A 1 109 ? 1.430 -2.677 -6.845 1.00 87.38 109 THR A CA 1
ATOM 853 C C . THR A 1 109 ? -0.092 -2.836 -6.811 1.00 87.38 109 THR A C 1
ATOM 855 O O . THR A 1 109 ? -0.791 -1.902 -6.433 1.00 87.38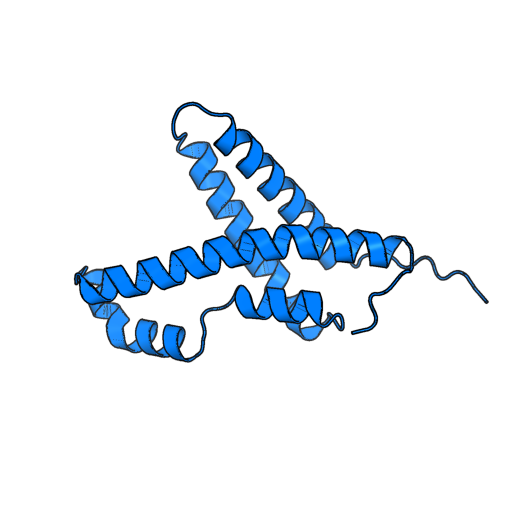 109 THR A O 1
ATOM 858 N N . GLN A 1 110 ? -0.621 -4.012 -7.141 1.00 88.81 110 GLN A N 1
ATOM 859 C CA . GLN A 1 110 ? -2.047 -4.289 -6.981 1.00 88.81 110 GLN A CA 1
ATOM 860 C C . GLN A 1 110 ? -2.434 -4.408 -5.499 1.00 88.81 110 GLN A C 1
ATOM 862 O O . GLN A 1 110 ? -3.418 -3.806 -5.073 1.00 88.81 110 GLN A O 1
ATOM 867 N N . SER A 1 111 ? -1.629 -5.109 -4.693 1.00 92.31 111 SER A N 1
ATOM 868 C CA . SER A 1 111 ? -1.880 -5.279 -3.257 1.00 92.31 111 SER A CA 1
ATOM 869 C C . SER A 1 111 ? -1.946 -3.949 -2.504 1.00 92.31 111 SER A C 1
ATOM 871 O O . SER A 1 111 ? -2.696 -3.836 -1.536 1.00 92.31 111 SER A O 1
ATOM 873 N N . ILE A 1 112 ? -1.176 -2.930 -2.917 1.00 93.62 112 ILE A N 1
ATOM 874 C CA . ILE A 1 112 ? -1.267 -1.606 -2.288 1.00 93.62 112 ILE A CA 1
ATOM 875 C C . ILE A 1 112 ? -2.613 -0.939 -2.560 1.00 93.62 112 ILE A C 1
ATOM 877 O O . ILE A 1 112 ? -3.149 -0.314 -1.652 1.00 93.62 112 ILE A O 1
ATOM 881 N N . ASP A 1 113 ? -3.198 -1.101 -3.745 1.00 92.38 113 ASP A N 1
ATOM 882 C CA . ASP A 1 113 ? -4.523 -0.546 -4.033 1.00 92.38 113 ASP A CA 1
ATOM 883 C C . ASP A 1 113 ? -5.623 -1.230 -3.220 1.00 92.38 113 ASP A C 1
ATOM 885 O O . ASP A 1 113 ? -6.460 -0.545 -2.627 1.00 92.38 113 ASP A O 1
ATOM 889 N N . ASP A 1 114 ? -5.565 -2.556 -3.100 1.00 91.88 114 ASP A N 1
ATOM 890 C CA . ASP A 1 114 ? -6.496 -3.314 -2.261 1.00 91.88 114 ASP A CA 1
ATOM 891 C C . ASP A 1 114 ? -6.349 -2.909 -0.782 1.00 91.88 114 ASP A C 1
ATOM 893 O O . ASP A 1 114 ? -7.338 -2.648 -0.090 1.00 91.88 114 ASP A O 1
ATOM 897 N N . PHE A 1 115 ? -5.107 -2.746 -0.311 1.00 94.00 115 PHE A N 1
ATOM 898 C CA . PHE A 1 1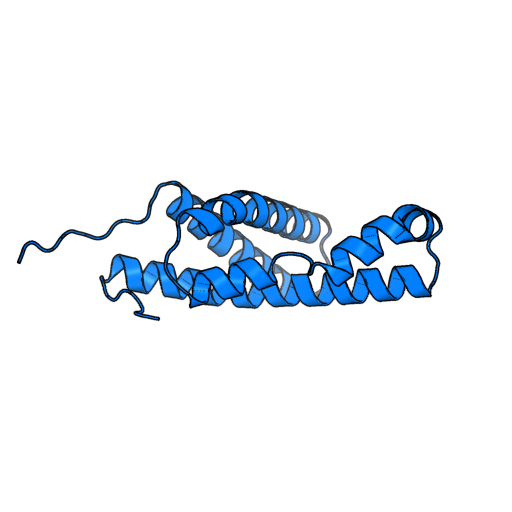15 ? -4.819 -2.278 1.042 1.00 94.00 115 PHE A CA 1
ATOM 899 C C . PHE A 1 115 ? -5.386 -0.878 1.318 1.00 94.00 115 PHE A C 1
ATOM 901 O O . PHE A 1 115 ? -5.953 -0.657 2.388 1.00 94.00 115 PHE A O 1
ATOM 908 N N . LEU A 1 116 ? -5.255 0.073 0.384 1.00 94.19 116 LEU A N 1
ATOM 909 C CA . LEU A 1 116 ? -5.776 1.435 0.557 1.00 94.19 116 LEU A CA 1
ATOM 910 C C . LEU A 1 116 ? -7.287 1.432 0.822 1.00 94.19 116 LEU A C 1
ATOM 912 O O . LEU A 1 116 ? -7.751 2.133 1.725 1.00 94.19 116 LEU A O 1
ATOM 916 N N . VAL A 1 117 ? -8.033 0.625 0.063 1.00 91.50 117 VAL A N 1
ATOM 917 C CA . VAL A 1 117 ? -9.491 0.505 0.188 1.00 91.50 117 VAL A CA 1
ATOM 918 C C . VAL A 1 117 ? -9.874 -0.152 1.512 1.00 91.50 117 VAL A C 1
ATOM 920 O O . VAL A 1 117 ? -10.686 0.393 2.267 1.00 91.50 117 VAL A O 1
ATOM 923 N N . GLU A 1 118 ? -9.280 -1.303 1.827 1.00 91.88 118 GLU A N 1
ATOM 924 C CA . GLU A 1 118 ? -9.640 -2.044 3.037 1.00 91.88 118 GLU A CA 1
ATOM 925 C C . GLU A 1 118 ? -9.245 -1.294 4.311 1.00 91.88 118 GLU A C 1
ATOM 927 O O . GLU A 1 118 ? -10.013 -1.253 5.276 1.00 91.88 118 GLU A O 1
ATOM 932 N N . TYR A 1 119 ? -8.093 -0.619 4.308 1.00 92.44 119 TYR A N 1
ATOM 933 C CA . TYR A 1 119 ? -7.624 0.138 5.463 1.00 92.44 119 TYR A CA 1
ATOM 934 C C . TYR A 1 119 ? -8.497 1.364 5.768 1.00 92.44 119 TYR A C 1
ATOM 936 O O . TYR A 1 119 ? -8.722 1.692 6.940 1.00 92.44 119 TYR A O 1
ATOM 944 N N . GLU A 1 120 ? -9.040 2.031 4.743 1.00 90.75 120 GLU A N 1
ATOM 945 C CA . GLU A 1 120 ? -10.031 3.093 4.938 1.00 90.75 120 GLU A CA 1
ATOM 946 C C . GLU A 1 120 ? -11.310 2.544 5.585 1.00 90.75 120 GLU A C 1
ATOM 948 O O . GLU A 1 120 ? -11.779 3.104 6.582 1.00 90.75 120 GLU A O 1
ATOM 953 N N . GLY A 1 121 ? -11.822 1.416 5.080 1.00 89.19 121 GLY A N 1
ATOM 954 C CA . GLY A 1 121 ? -12.983 0.729 5.648 1.00 89.19 121 GLY A CA 1
ATOM 955 C C . GLY A 1 121 ? -12.776 0.342 7.114 1.00 89.19 121 GLY A C 1
ATOM 956 O O . GLY A 1 121 ? -13.595 0.689 7.963 1.00 89.19 121 GLY A O 1
ATOM 957 N N . TYR A 1 122 ? -11.639 -0.279 7.435 1.00 89.69 122 TYR A N 1
ATOM 958 C CA . TYR A 1 122 ? -11.254 -0.608 8.809 1.00 89.69 122 TYR A CA 1
ATOM 959 C C . TYR A 1 122 ? -11.235 0.621 9.726 1.00 89.69 122 TYR A C 1
ATOM 961 O O . TYR A 1 122 ? -11.759 0.579 10.842 1.00 89.69 122 TYR A O 1
ATOM 969 N N . CYS A 1 123 ? -10.665 1.741 9.267 1.00 89.62 123 CYS A N 1
ATOM 970 C CA . CYS A 1 123 ? -10.632 2.972 10.053 1.00 89.62 123 CYS A CA 1
ATOM 971 C C . CYS A 1 123 ? -12.041 3.511 10.340 1.00 89.62 123 CYS A C 1
ATOM 973 O O . CYS A 1 123 ? -12.296 3.965 11.459 1.00 89.62 123 CYS A O 1
ATOM 975 N N . VAL A 1 124 ? -12.943 3.478 9.351 1.00 89.56 124 VAL A N 1
ATOM 976 C CA . VAL A 1 124 ? -14.350 3.884 9.511 1.00 89.56 124 VAL A CA 1
ATOM 977 C C . VAL A 1 124 ? -15.044 2.983 10.526 1.00 89.56 124 VAL A C 1
ATOM 979 O O . VAL A 1 124 ? -15.548 3.478 11.534 1.00 89.56 124 VAL A O 1
ATOM 982 N N . ASP A 1 125 ? -14.976 1.670 10.328 1.00 86.88 125 ASP A N 1
ATOM 983 C CA . ASP A 1 125 ? -15.616 0.681 11.194 1.00 86.88 125 ASP A CA 1
ATOM 984 C C . ASP A 1 125 ? -15.129 0.794 12.643 1.00 86.88 125 ASP A C 1
ATOM 986 O O . ASP A 1 125 ? -15.921 0.801 13.591 1.00 86.88 125 ASP A O 1
ATOM 990 N N . LYS A 1 126 ? -13.820 0.983 12.834 1.00 85.56 126 LYS A N 1
ATOM 991 C CA . LYS A 1 126 ? -13.222 1.193 14.152 1.00 85.56 126 LYS A CA 1
ATOM 992 C C . LYS A 1 126 ? -13.712 2.479 14.818 1.00 85.56 126 LYS A C 1
ATOM 994 O O . LYS A 1 126 ? -14.009 2.456 16.010 1.00 85.56 126 LYS A O 1
ATOM 999 N N . LEU A 1 127 ? -13.816 3.586 14.081 1.00 87.00 127 LEU A N 1
ATOM 1000 C CA . LEU A 1 127 ? -14.311 4.867 14.607 1.00 87.00 127 LEU A CA 1
ATOM 1001 C C . LEU A 1 127 ? -15.812 4.840 14.924 1.00 87.00 127 LEU A C 1
ATOM 1003 O O . LEU A 1 127 ? -16.249 5.504 15.866 1.00 87.00 127 LEU A O 1
ATOM 1007 N N . GLU A 1 128 ? -16.590 4.067 14.171 1.00 87.94 128 GLU A N 1
ATOM 1008 C CA . GLU A 1 128 ? -18.024 3.864 14.400 1.00 87.94 128 GLU A CA 1
ATOM 1009 C C . GLU A 1 128 ? -18.317 2.829 15.499 1.00 87.94 128 GLU A C 1
ATOM 1011 O O . GLU A 1 128 ? -19.442 2.749 15.994 1.00 87.94 128 GLU A O 1
ATOM 1016 N N . GLY A 1 129 ? -17.305 2.068 15.930 1.00 81.38 129 GLY A N 1
ATOM 1017 C CA . GLY A 1 129 ? -17.446 0.993 16.915 1.00 81.38 129 GLY A CA 1
ATOM 1018 C C . GLY A 1 129 ? -18.012 -0.308 16.333 1.00 81.38 129 GLY A C 1
ATOM 1019 O O . GLY A 1 129 ? -18.414 -1.187 17.095 1.00 81.38 129 GLY A O 1
ATOM 1020 N N . ASN A 1 130 ? -18.015 -0.443 15.007 1.00 78.19 130 ASN A N 1
ATOM 1021 C CA . ASN A 1 130 ? -18.489 -1.597 14.248 1.00 78.19 130 ASN A CA 1
ATOM 1022 C C . ASN A 1 130 ? -17.320 -2.518 13.870 1.00 78.19 130 ASN A C 1
ATOM 1024 O O . ASN A 1 130 ? -17.112 -2.802 12.697 1.00 78.19 130 ASN A O 1
ATOM 1028 N N . LEU A 1 131 ? -16.525 -2.966 14.849 1.00 67.00 131 LEU A N 1
ATOM 1029 C CA . LEU A 1 131 ? -15.367 -3.827 14.573 1.00 67.00 131 LEU A CA 1
ATOM 1030 C C . LEU A 1 131 ? -15.791 -5.041 13.729 1.00 67.00 131 LEU A C 1
ATOM 1032 O O . LEU A 1 131 ? -16.662 -5.807 14.154 1.00 67.00 131 LEU A O 1
ATOM 1036 N N . ARG A 1 132 ? -15.178 -5.208 12.548 1.00 63.84 132 ARG A N 1
ATOM 1037 C CA . ARG A 1 132 ? -15.384 -6.381 11.696 1.00 63.84 132 ARG A CA 1
ATOM 1038 C C . ARG A 1 132 ? -14.912 -7.599 12.483 1.00 63.84 132 ARG A C 1
ATOM 1040 O O . ARG A 1 132 ? -13.736 -7.739 12.806 1.00 63.84 132 ARG A O 1
ATOM 1047 N N . ILE A 1 133 ? -15.854 -8.444 12.885 1.00 53.16 133 ILE A N 1
ATOM 1048 C CA . ILE A 1 133 ? -15.532 -9.716 13.527 1.00 53.16 133 ILE A CA 1
ATOM 1049 C C . ILE A 1 133 ? -15.207 -10.672 12.380 1.00 53.16 133 ILE A C 1
ATOM 1051 O O . ILE A 1 133 ? -16.121 -11.062 11.652 1.00 53.16 133 ILE A O 1
ATOM 1055 N N . GLY A 1 134 ? -13.917 -10.957 12.189 1.00 46.22 134 GLY A N 1
ATOM 1056 C CA . GLY A 1 134 ? -13.440 -12.031 11.311 1.00 46.22 134 GLY A CA 1
ATOM 1057 C C . GLY A 1 134 ? -13.891 -13.404 11.789 1.00 46.22 134 GLY A C 1
ATOM 1058 O O . GLY A 1 134 ? -13.929 -13.616 13.026 1.00 46.22 134 GLY A O 1
#